Protein AF-X7E2M6-F1 (afdb_monomer_lite)

Organism: NCBI:txid1122207

Structure (mmCIF, N/CA/C/O backbone):
data_AF-X7E2M6-F1
#
_entry.id   AF-X7E2M6-F1
#
loop_
_atom_site.group_PDB
_atom_site.id
_atom_site.type_symbol
_atom_site.label_atom_id
_atom_site.label_alt_id
_atom_site.label_comp_id
_atom_site.label_asym_id
_atom_site.label_entity_id
_atom_site.label_seq_id
_atom_site.pdbx_PDB_ins_code
_atom_site.Cartn_x
_atom_site.Cartn_y
_atom_site.Cartn_z
_atom_site.occupancy
_atom_site.B_iso_or_equiv
_atom_site.auth_seq_id
_atom_site.auth_comp_id
_atom_site.auth_asym_id
_atom_site.auth_atom_id
_atom_site.pdbx_PDB_model_num
ATOM 1 N N . MET A 1 1 ? -10.647 2.532 -3.667 1.00 53.09 1 MET A N 1
ATOM 2 C CA . MET A 1 1 ? -9.518 1.701 -3.186 1.00 53.09 1 MET A CA 1
ATOM 3 C C . MET A 1 1 ? -9.558 1.687 -1.655 1.00 53.09 1 MET A C 1
ATOM 5 O O . MET A 1 1 ? -8.946 2.534 -1.022 1.00 53.09 1 MET A O 1
ATOM 9 N N . TYR A 1 2 ? -10.406 0.802 -1.114 1.00 55.16 2 TYR A N 1
ATOM 10 C CA . TYR A 1 2 ? -10.710 0.523 0.304 1.00 55.16 2 TYR A CA 1
ATOM 11 C C . TYR A 1 2 ? -10.952 1.721 1.241 1.00 55.16 2 TYR A C 1
ATOM 13 O O . TYR A 1 2 ? -10.035 2.428 1.658 1.00 55.16 2 TYR A O 1
ATOM 21 N N . ILE A 1 3 ? -12.221 1.907 1.612 1.00 63.03 3 ILE A N 1
ATOM 22 C CA . ILE A 1 3 ? -12.665 2.930 2.560 1.00 63.03 3 ILE A CA 1
ATOM 23 C C . ILE A 1 3 ? -12.475 2.371 3.978 1.00 63.03 3 ILE A C 1
ATOM 25 O O . ILE A 1 3 ? -13.370 1.720 4.509 1.00 63.03 3 ILE A O 1
ATOM 29 N N . PHE A 1 4 ? -11.307 2.596 4.588 1.00 72.94 4 PHE A N 1
ATOM 30 C CA . PHE A 1 4 ? -11.190 2.494 6.046 1.00 72.94 4 PHE A CA 1
ATOM 31 C C . PHE A 1 4 ? -12.069 3.585 6.659 1.00 72.94 4 PHE A C 1
ATOM 33 O O . PHE A 1 4 ? -11.899 4.768 6.353 1.00 72.94 4 PHE A O 1
ATOM 40 N N . GLN A 1 5 ? -13.028 3.202 7.499 1.00 73.88 5 GLN A N 1
ATOM 41 C CA . GLN A 1 5 ? -13.973 4.154 8.073 1.00 73.88 5 GLN A CA 1
ATOM 42 C C . GLN A 1 5 ? -13.632 4.441 9.534 1.00 73.88 5 GLN A C 1
ATOM 44 O O . GLN A 1 5 ? -14.193 3.852 10.455 1.00 73.88 5 GLN A O 1
ATOM 49 N N . ALA A 1 6 ? -12.773 5.437 9.761 1.00 74.44 6 ALA A N 1
ATOM 50 C CA . ALA A 1 6 ? -12.414 5.890 11.110 1.00 74.44 6 ALA A CA 1
ATOM 51 C C . ALA A 1 6 ? -13.637 6.306 11.957 1.00 74.44 6 ALA A C 1
ATOM 53 O O . ALA A 1 6 ? -13.660 6.138 13.177 1.00 74.44 6 ALA A O 1
ATOM 54 N N . LYS A 1 7 ? -14.686 6.845 11.316 1.00 82.81 7 LYS A N 1
ATOM 55 C CA . LYS A 1 7 ? -15.966 7.160 11.974 1.00 82.81 7 LYS A CA 1
ATOM 56 C C . LYS A 1 7 ? -16.703 5.889 12.423 1.00 82.81 7 LYS A C 1
ATOM 58 O O . LYS A 1 7 ? -17.208 5.851 13.538 1.00 82.81 7 LYS A O 1
ATOM 63 N N . LYS A 1 8 ? -16.686 4.832 11.606 1.00 83.62 8 LYS A N 1
ATOM 64 C CA . LYS A 1 8 ? -17.314 3.537 11.902 1.00 83.62 8 LYS A CA 1
ATOM 65 C C . LYS A 1 8 ? -16.642 2.836 13.084 1.00 83.62 8 LYS A C 1
ATOM 67 O O . LYS A 1 8 ? -17.335 2.401 13.994 1.00 83.62 8 LYS A O 1
ATOM 72 N N . VAL A 1 9 ? -15.307 2.813 13.137 1.00 85.50 9 VAL A N 1
ATOM 73 C CA . VAL A 1 9 ? -14.558 2.206 14.259 1.00 85.50 9 VAL A CA 1
ATOM 74 C C . VAL A 1 9 ? -14.908 2.864 15.599 1.00 85.50 9 VAL A C 1
ATOM 76 O O . VAL A 1 9 ? -15.082 2.168 16.597 1.00 85.50 9 VAL A O 1
ATOM 79 N N . ARG A 1 10 ? -15.075 4.195 15.628 1.00 85.94 10 ARG A N 1
ATOM 80 C CA . ARG A 1 10 ? -15.494 4.924 16.841 1.00 85.94 10 ARG A CA 1
ATOM 81 C C . ARG A 1 10 ? -16.882 4.514 17.335 1.00 85.94 10 ARG A C 1
ATOM 83 O O . ARG A 1 10 ? -17.088 4.430 18.539 1.00 85.94 10 ARG A O 1
ATOM 90 N N . LEU A 1 11 ? -17.815 4.236 16.425 1.00 87.75 11 LEU A N 1
ATOM 91 C CA . LEU A 1 11 ? -19.163 3.781 16.774 1.00 87.75 11 LEU A CA 1
ATOM 92 C C . LEU A 1 11 ? -19.158 2.335 17.284 1.00 87.75 11 LEU A C 1
ATOM 94 O O . LEU A 1 11 ? -19.793 2.037 18.291 1.00 87.75 11 LEU A O 1
ATOM 98 N N . LEU A 1 12 ? -18.385 1.457 16.640 1.00 85.06 12 LEU A N 1
ATOM 99 C CA . LEU A 1 12 ? -18.303 0.039 17.001 1.00 85.06 12 LEU A CA 1
ATOM 100 C C . LEU A 1 12 ? -17.686 -0.183 18.390 1.00 85.06 12 LEU A C 1
ATOM 102 O O . LEU A 1 12 ? -18.112 -1.087 19.110 1.00 85.06 12 LEU A O 1
ATOM 106 N N . LYS A 1 13 ? -16.754 0.686 18.807 1.00 85.19 13 LYS A N 1
ATOM 107 C CA . LYS A 1 13 ? -16.132 0.661 20.142 1.00 85.19 13 LYS A CA 1
ATOM 108 C C . LYS A 1 13 ? -17.096 0.951 21.304 1.00 85.19 13 LYS A C 1
ATOM 110 O O . LYS A 1 13 ? -16.730 0.667 22.438 1.00 85.19 13 LYS A O 1
ATOM 115 N N . LYS A 1 14 ? -18.312 1.462 21.057 1.00 87.75 14 LYS A N 1
ATOM 116 C CA . LYS A 1 14 ? -19.320 1.688 22.114 1.00 87.75 14 LYS A CA 1
ATOM 117 C C . LYS A 1 14 ? -19.820 0.383 22.748 1.00 87.75 14 LYS A C 1
ATOM 119 O O . LYS A 1 14 ? -20.080 0.347 23.943 1.00 87.75 14 LYS A O 1
ATOM 124 N N . HIS A 1 15 ? -19.899 -0.696 21.965 1.00 87.69 15 HIS A N 1
ATOM 125 C CA . HIS A 1 15 ? -20.302 -2.026 22.436 1.00 87.69 15 HIS A CA 1
ATOM 126 C C . HIS A 1 15 ? -19.299 -3.086 21.965 1.00 87.69 15 HIS A C 1
ATOM 128 O O . HIS A 1 15 ? -19.495 -3.767 20.959 1.00 87.69 15 HIS A O 1
ATOM 134 N N . LEU A 1 16 ? -18.204 -3.221 22.715 1.00 81.38 16 LEU A N 1
ATOM 135 C CA . LEU A 1 16 ? -17.046 -4.055 22.360 1.00 81.38 16 LEU A CA 1
ATOM 136 C C . LEU A 1 16 ? -17.370 -5.552 22.233 1.00 81.38 16 LEU A C 1
ATOM 138 O O . LEU A 1 16 ? -16.831 -6.219 21.354 1.00 81.38 16 LEU A O 1
ATOM 142 N N . ARG A 1 17 ? -18.254 -6.081 23.090 1.00 82.12 17 ARG A N 1
ATOM 143 C CA . ARG A 1 17 ? -18.566 -7.522 23.137 1.00 82.12 17 ARG A CA 1
ATOM 144 C C . ARG A 1 17 ? -19.335 -8.003 21.905 1.00 82.12 17 ARG A C 1
ATOM 146 O O . ARG A 1 17 ? -19.032 -9.067 21.384 1.00 82.12 17 ARG A O 1
ATOM 153 N N . ILE A 1 18 ? -20.275 -7.194 21.421 1.00 87.44 18 ILE A N 1
ATOM 154 C CA . ILE A 1 18 ? -21.119 -7.515 20.260 1.00 87.44 18 ILE A CA 1
ATOM 155 C C . ILE A 1 18 ? -20.342 -7.277 18.956 1.00 87.44 18 ILE A C 1
ATOM 157 O O . ILE A 1 18 ? -20.423 -8.060 18.017 1.00 87.44 18 ILE A O 1
ATOM 161 N N . ASN A 1 19 ? -19.520 -6.223 18.913 1.00 87.88 19 ASN A N 1
ATOM 162 C CA . ASN A 1 19 ? -18.880 -5.760 17.682 1.00 87.88 19 ASN A CA 1
ATOM 163 C C . ASN A 1 19 ? -17.458 -6.293 17.457 1.00 87.88 19 ASN A C 1
ATOM 165 O O . ASN A 1 19 ? -16.792 -5.831 16.526 1.00 87.88 19 ASN A O 1
ATOM 169 N N . LYS A 1 20 ? -16.976 -7.244 18.267 1.00 87.19 20 LYS A N 1
ATOM 170 C CA . LYS A 1 20 ? -15.576 -7.706 18.264 1.00 87.19 20 LYS A CA 1
ATOM 171 C C . LYS A 1 20 ? -15.049 -8.003 16.854 1.00 87.19 20 LYS A C 1
ATOM 173 O O . LYS A 1 20 ? -14.081 -7.388 16.423 1.00 87.19 20 LYS A O 1
ATOM 178 N N . GLN A 1 21 ? -15.744 -8.842 16.086 1.00 88.88 21 GLN A N 1
ATOM 179 C CA . GLN A 1 21 ? -15.314 -9.228 14.732 1.00 88.88 21 GLN A CA 1
ATOM 180 C C . GLN A 1 21 ? -15.238 -8.047 13.750 1.00 88.88 21 GLN A C 1
ATOM 182 O O . GLN A 1 21 ? -14.329 -7.965 12.920 1.00 88.88 21 GLN A O 1
ATOM 187 N N . SER A 1 22 ? -16.172 -7.101 13.853 1.00 86.69 22 SER A N 1
ATOM 188 C CA . SER A 1 22 ? -16.198 -5.923 12.982 1.00 86.69 22 SER A CA 1
ATOM 189 C C . SER A 1 22 ? -15.038 -4.962 13.268 1.00 86.69 22 SER A C 1
ATOM 191 O O . SER A 1 22 ? -14.484 -4.375 12.338 1.00 86.69 22 SER A O 1
ATOM 193 N N . ILE A 1 23 ? -14.635 -4.837 14.538 1.00 87.69 23 ILE A N 1
ATOM 194 C CA . ILE A 1 23 ? -13.501 -4.008 14.960 1.00 87.69 23 ILE A CA 1
ATOM 195 C C . ILE A 1 23 ? -12.193 -4.622 14.460 1.00 87.69 23 ILE A C 1
ATOM 197 O O . ILE A 1 23 ? -11.396 -3.907 13.854 1.00 87.69 23 ILE A O 1
ATOM 201 N N . GLU A 1 24 ? -12.009 -5.933 14.643 1.00 89.38 24 GLU A N 1
ATOM 202 C CA . GLU A 1 24 ? -10.831 -6.664 14.154 1.00 89.38 24 GLU A CA 1
ATOM 203 C C . GLU A 1 24 ? -10.668 -6.519 12.637 1.00 89.38 24 GLU A C 1
ATOM 205 O O . GLU A 1 24 ? -9.596 -6.185 12.136 1.00 89.38 24 GLU A O 1
ATOM 210 N N . THR A 1 25 ? -11.765 -6.667 11.891 1.00 90.06 25 THR A N 1
ATOM 211 C CA . THR A 1 25 ? -11.761 -6.532 10.429 1.00 90.06 25 THR A CA 1
ATOM 212 C C . THR A 1 25 ? -11.307 -5.140 9.976 1.00 90.06 25 THR A C 1
ATOM 214 O O . THR A 1 25 ? -10.511 -5.010 9.045 1.00 90.06 25 THR A O 1
ATOM 217 N N . GLU A 1 26 ? -11.796 -4.075 10.618 1.00 88.94 26 GLU A N 1
ATOM 218 C CA . GLU A 1 26 ? -11.366 -2.708 10.299 1.00 88.94 26 GLU A CA 1
ATOM 219 C C . GLU A 1 26 ? -9.908 -2.452 10.707 1.00 88.94 26 GLU A C 1
ATOM 221 O O . GLU A 1 26 ? -9.188 -1.752 9.990 1.00 88.94 26 GLU A O 1
ATOM 226 N N . TYR A 1 27 ? -9.447 -3.060 11.801 1.00 88.44 27 TYR A N 1
ATOM 227 C CA . TYR A 1 27 ? -8.048 -3.001 12.223 1.00 88.44 27 TYR A CA 1
ATOM 228 C C . TYR A 1 27 ? -7.111 -3.675 11.218 1.00 88.44 27 TYR A C 1
ATOM 230 O O . TYR A 1 27 ? -6.094 -3.091 10.839 1.00 88.44 27 TYR A O 1
ATOM 238 N N . ILE A 1 28 ? -7.470 -4.863 10.727 1.00 90.44 28 ILE A N 1
ATOM 239 C CA . ILE A 1 28 ? -6.700 -5.588 9.707 1.00 90.44 28 ILE A CA 1
ATOM 240 C C . ILE A 1 28 ? -6.598 -4.749 8.429 1.00 90.44 28 ILE A C 1
ATOM 242 O O . ILE A 1 28 ? -5.499 -4.550 7.905 1.00 90.44 28 ILE A O 1
ATOM 246 N N . LYS A 1 29 ? -7.714 -4.169 7.965 1.00 89.50 29 LYS A N 1
ATOM 247 C CA . LYS A 1 29 ? -7.712 -3.256 6.809 1.00 89.50 29 LYS A CA 1
ATOM 248 C C . LYS A 1 29 ? -6.774 -2.065 7.023 1.00 89.50 29 LYS A C 1
ATOM 250 O O . LYS A 1 29 ? -6.018 -1.719 6.115 1.00 89.50 29 LYS A O 1
ATOM 255 N N . ALA A 1 30 ? -6.810 -1.441 8.201 1.00 87.88 30 ALA A N 1
ATOM 256 C CA . ALA A 1 30 ? -5.955 -0.301 8.531 1.00 87.88 30 ALA A CA 1
ATOM 257 C C . ALA A 1 30 ? -4.465 -0.679 8.581 1.00 87.88 30 ALA A C 1
ATOM 259 O O . ALA A 1 30 ? -3.633 0.043 8.034 1.00 87.88 30 ALA A O 1
ATOM 260 N N . SER A 1 31 ? -4.134 -1.827 9.175 1.00 89.31 31 SER A N 1
ATOM 261 C CA . SER A 1 31 ? -2.763 -2.349 9.257 1.00 89.31 31 SER A CA 1
ATOM 262 C C . SER A 1 31 ? -2.177 -2.627 7.871 1.00 89.31 31 SER A C 1
ATOM 264 O O . SER A 1 31 ? -1.067 -2.190 7.560 1.00 89.31 31 SER A O 1
ATOM 266 N N . ILE A 1 32 ? -2.949 -3.272 6.989 1.00 90.31 32 ILE A N 1
ATOM 267 C CA . ILE A 1 32 ? -2.546 -3.491 5.594 1.00 90.31 32 ILE A CA 1
ATOM 268 C C . ILE A 1 32 ? -2.334 -2.144 4.896 1.00 90.31 32 ILE A C 1
ATOM 270 O O . ILE A 1 32 ? -1.300 -1.939 4.262 1.00 90.31 32 ILE A O 1
ATOM 274 N N . ARG A 1 33 ? -3.266 -1.195 5.059 1.00 87.06 33 ARG A N 1
ATOM 275 C CA . ARG A 1 33 ? -3.189 0.145 4.460 1.00 87.06 33 ARG A CA 1
ATOM 276 C C . ARG A 1 33 ? -1.912 0.884 4.861 1.00 87.06 33 ARG A C 1
ATOM 278 O O . ARG A 1 33 ? -1.203 1.363 3.983 1.00 87.06 33 ARG A O 1
ATOM 285 N N . ALA A 1 34 ? -1.580 0.902 6.149 1.00 89.50 34 ALA A N 1
ATOM 286 C CA . ALA A 1 34 ? -0.369 1.546 6.653 1.00 89.50 34 ALA A CA 1
ATOM 287 C C . ALA A 1 34 ? 0.913 0.974 6.019 1.00 89.50 34 ALA A C 1
ATOM 289 O O . ALA A 1 34 ? 1.856 1.719 5.756 1.00 89.50 34 ALA A O 1
ATOM 290 N N . LYS A 1 35 ? 0.937 -0.333 5.719 1.00 88.25 35 LYS A N 1
ATOM 291 C CA . LYS A 1 35 ? 2.075 -0.994 5.063 1.00 88.25 35 LYS A CA 1
ATOM 292 C C . LYS A 1 35 ? 2.145 -0.711 3.558 1.00 88.25 35 LYS A C 1
ATOM 294 O O . LYS A 1 35 ? 3.238 -0.508 3.035 1.00 88.25 35 LYS A O 1
ATOM 299 N N . VAL A 1 36 ? 1.008 -0.693 2.857 1.00 89.31 36 VAL A N 1
ATOM 300 C CA . VAL A 1 36 ? 0.979 -0.578 1.384 1.00 89.31 36 VAL A CA 1
ATOM 301 C C . VAL A 1 36 ? 0.935 0.864 0.878 1.00 89.31 36 VAL A C 1
ATOM 303 O O . VAL A 1 36 ? 1.408 1.142 -0.220 1.00 89.31 36 VAL A O 1
ATOM 306 N N . GLU A 1 37 ? 0.398 1.817 1.640 1.00 89.62 37 GLU A N 1
ATOM 307 C CA . GLU A 1 37 ? 0.303 3.209 1.182 1.00 89.62 37 GLU A CA 1
ATOM 308 C C . GLU A 1 37 ? 1.652 3.861 0.843 1.00 89.62 37 GLU A C 1
ATOM 310 O O . GLU A 1 37 ? 1.720 4.514 -0.205 1.00 89.62 37 GLU A O 1
ATOM 315 N N . PRO A 1 38 ? 2.727 3.694 1.641 1.00 88.31 38 PRO A N 1
ATOM 316 C CA . PRO A 1 38 ? 4.023 4.290 1.327 1.00 88.31 38 PRO A CA 1
ATOM 317 C C . PRO A 1 38 ? 4.593 3.895 -0.052 1.00 88.31 38 PRO A C 1
ATOM 319 O O . PRO A 1 38 ? 4.891 4.806 -0.831 1.00 88.31 38 PRO A O 1
ATOM 322 N N . PRO A 1 39 ? 4.697 2.603 -0.435 1.00 89.44 39 PRO A N 1
ATOM 323 C CA . PRO A 1 39 ? 5.189 2.237 -1.765 1.00 89.44 39 PRO A CA 1
ATOM 324 C C . PRO A 1 39 ? 4.246 2.697 -2.886 1.00 89.44 39 PRO A C 1
ATOM 326 O O . PRO A 1 39 ? 4.709 3.248 -3.884 1.00 89.44 39 PRO A O 1
ATOM 329 N N . PHE A 1 40 ? 2.921 2.590 -2.710 1.00 88.12 40 PHE A N 1
ATOM 330 C CA . PHE A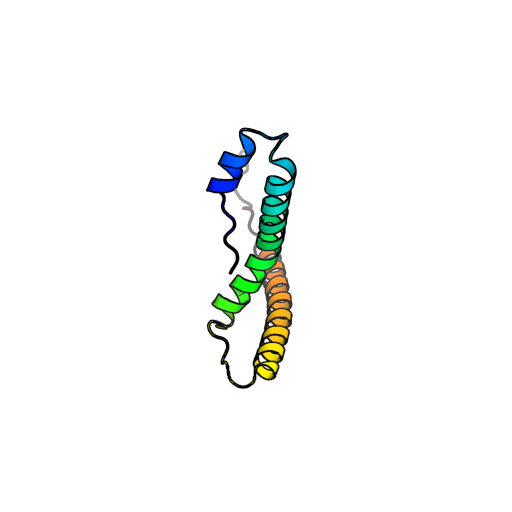 1 40 ? 1.971 3.103 -3.706 1.00 88.12 40 PHE A CA 1
ATOM 331 C C . PHE A 1 40 ? 2.078 4.622 -3.897 1.00 88.12 40 PHE A C 1
ATOM 333 O O . PHE A 1 40 ? 1.889 5.114 -5.010 1.00 88.12 40 PHE A O 1
ATOM 340 N N . ARG A 1 41 ? 2.390 5.384 -2.841 1.00 89.06 41 ARG A N 1
ATOM 341 C CA . ARG A 1 41 ? 2.622 6.831 -2.933 1.00 89.06 41 ARG A CA 1
ATOM 342 C C . ARG A 1 41 ? 3.857 7.142 -3.774 1.00 89.06 41 ARG A C 1
ATOM 344 O O . ARG A 1 41 ? 3.777 8.037 -4.612 1.00 89.06 41 ARG A O 1
ATOM 351 N N . ILE A 1 42 ? 4.955 6.412 -3.581 1.00 89.88 42 ILE A N 1
ATOM 352 C CA . ILE A 1 42 ? 6.187 6.569 -4.371 1.00 89.88 42 ILE A CA 1
ATOM 353 C C . ILE A 1 42 ? 5.900 6.264 -5.846 1.00 89.88 42 ILE A C 1
ATOM 355 O O . ILE A 1 42 ? 6.164 7.097 -6.709 1.00 89.88 42 ILE A O 1
ATOM 359 N N . ILE A 1 43 ? 5.254 5.133 -6.130 1.00 90.81 43 ILE A N 1
ATOM 360 C CA . ILE A 1 43 ? 4.905 4.700 -7.493 1.00 90.81 43 ILE A CA 1
ATOM 361 C C . ILE A 1 43 ? 4.002 5.716 -8.208 1.00 90.81 43 ILE A C 1
ATOM 363 O O . ILE A 1 43 ? 4.232 6.072 -9.364 1.00 90.81 43 ILE A O 1
ATOM 367 N N . LYS A 1 44 ? 2.979 6.234 -7.521 1.00 89.31 44 LYS A N 1
ATOM 368 C CA . LYS A 1 44 ? 2.018 7.167 -8.127 1.00 89.31 44 LYS A CA 1
ATOM 369 C C . LYS A 1 44 ? 2.556 8.589 -8.274 1.00 89.31 44 LYS A C 1
ATOM 371 O O . LYS A 1 44 ? 2.174 9.267 -9.226 1.00 89.31 44 LYS A O 1
ATOM 376 N N . ARG A 1 45 ? 3.376 9.065 -7.326 1.00 88.00 45 ARG A N 1
ATOM 377 C CA . ARG A 1 45 ? 3.886 10.448 -7.317 1.00 88.00 45 ARG A CA 1
ATOM 378 C C . ARG A 1 45 ? 5.231 10.588 -8.024 1.00 88.00 45 ARG A C 1
ATOM 380 O O . ARG A 1 45 ? 5.327 11.426 -8.907 1.00 88.00 45 ARG A O 1
ATOM 387 N N . GLN A 1 46 ? 6.221 9.766 -7.677 1.00 86.69 46 GLN A N 1
ATOM 388 C CA . GLN A 1 46 ? 7.579 9.878 -8.225 1.00 86.69 46 GLN A CA 1
ATOM 389 C C . GLN A 1 46 ? 7.677 9.258 -9.620 1.00 86.69 46 GLN A C 1
ATOM 391 O O . GLN A 1 46 ? 8.248 9.859 -10.519 1.00 86.69 46 GLN A O 1
ATOM 396 N N . PHE A 1 47 ? 7.076 8.081 -9.817 1.00 84.75 47 PHE A N 1
ATOM 397 C CA . PHE A 1 47 ? 7.146 7.354 -11.092 1.00 84.75 47 PHE A CA 1
ATOM 398 C C . PHE A 1 47 ? 5.956 7.617 -12.033 1.00 84.75 47 PHE A C 1
ATOM 400 O O . PHE A 1 47 ? 5.886 7.058 -13.125 1.00 84.75 47 PHE A O 1
ATOM 407 N N . GLY A 1 48 ? 4.996 8.456 -11.625 1.00 86.62 48 GLY A N 1
ATOM 408 C CA . GLY A 1 48 ? 3.911 8.923 -12.495 1.00 86.62 48 GLY A CA 1
ATOM 409 C C . GLY A 1 48 ? 2.869 7.869 -12.901 1.00 86.62 48 GLY A C 1
ATOM 410 O O . GLY A 1 48 ? 2.073 8.121 -13.808 1.00 86.62 48 GLY A O 1
ATOM 411 N N . PHE A 1 49 ? 2.809 6.705 -12.242 1.00 86.38 49 PHE A N 1
ATOM 412 C CA . PHE A 1 49 ? 1.842 5.645 -12.563 1.00 86.38 49 PHE A CA 1
ATOM 413 C C . PHE A 1 49 ? 0.428 5.986 -12.049 1.00 86.38 49 PHE A C 1
ATOM 415 O O . PHE A 1 49 ? -0.025 5.493 -11.015 1.00 86.38 49 PHE A O 1
ATOM 422 N N . ARG A 1 50 ? -0.267 6.898 -12.742 1.00 83.19 50 ARG A N 1
ATOM 423 C CA . ARG A 1 50 ? -1.579 7.441 -12.324 1.00 83.19 50 ARG A CA 1
ATOM 424 C C . ARG A 1 50 ? -2.778 6.713 -12.933 1.00 83.19 50 ARG A C 1
ATOM 426 O O . ARG A 1 50 ? -3.829 6.682 -12.298 1.00 83.19 50 ARG A O 1
ATOM 433 N N . LYS A 1 51 ? -2.639 6.143 -14.134 1.00 85.00 51 LYS A N 1
ATOM 434 C CA . LYS A 1 51 ? -3.701 5.407 -14.839 1.00 85.00 51 LYS A CA 1
ATOM 435 C C . LYS A 1 51 ? -3.132 4.120 -15.435 1.00 85.00 51 LYS A C 1
ATOM 437 O O . LYS A 1 51 ? -2.091 4.163 -16.084 1.00 85.00 51 LYS A O 1
ATOM 442 N N . ALA A 1 52 ? -3.825 3.006 -15.214 1.00 84.19 52 ALA A N 1
ATOM 443 C CA . ALA A 1 52 ? -3.590 1.774 -15.955 1.00 84.19 52 ALA A CA 1
ATOM 444 C C . ALA A 1 52 ? -4.345 1.854 -17.289 1.00 84.19 52 ALA A C 1
ATOM 446 O O . ALA A 1 52 ? -5.471 2.354 -17.335 1.00 84.19 52 ALA A O 1
ATOM 447 N N . ILE A 1 53 ? -3.719 1.405 -18.373 1.00 86.69 53 ILE A N 1
ATOM 448 C CA . ILE A 1 53 ? -4.347 1.381 -19.698 1.00 86.69 53 ILE A CA 1
ATOM 449 C C . ILE A 1 53 ? -5.106 0.058 -19.819 1.00 86.69 53 ILE A C 1
ATOM 451 O O . ILE A 1 53 ? -4.496 -0.993 -19.712 1.00 86.69 53 ILE A O 1
ATOM 455 N N . TYR A 1 54 ? -6.419 0.073 -20.056 1.00 84.94 54 TYR A N 1
ATOM 456 C CA . TYR A 1 54 ? -7.217 -1.168 -20.124 1.00 84.94 54 TYR A CA 1
ATOM 457 C C . TYR A 1 54 ? -6.715 -2.179 -21.170 1.00 84.94 54 TYR A C 1
ATOM 459 O O . TYR A 1 54 ? -6.908 -3.381 -21.021 1.00 84.94 54 TYR A O 1
ATOM 467 N N . ARG A 1 55 ? -6.051 -1.697 -22.225 1.00 87.81 55 ARG A N 1
ATOM 468 C CA . ARG A 1 55 ? -5.412 -2.535 -23.243 1.00 87.81 55 ARG A CA 1
ATOM 469 C C . ARG A 1 55 ? -4.069 -3.062 -22.740 1.00 87.81 55 ARG A C 1
ATOM 471 O O . ARG A 1 55 ? -3.215 -2.276 -22.343 1.00 87.81 55 ARG A O 1
ATOM 478 N N . GLY A 1 56 ? -3.867 -4.375 -22.853 1.00 87.88 56 GLY A N 1
ATOM 479 C CA . GLY A 1 56 ? -2.611 -5.029 -22.484 1.00 87.88 56 GLY A CA 1
ATOM 480 C C . GLY A 1 56 ? -2.396 -5.072 -20.973 1.00 87.88 56 GLY A C 1
ATOM 481 O O . GLY A 1 56 ? -1.405 -4.534 -20.483 1.00 87.88 56 GLY A O 1
ATOM 482 N N . LEU A 1 57 ? -3.330 -5.699 -20.252 1.00 89.81 57 LEU A N 1
ATOM 483 C CA . LEU A 1 57 ? -3.296 -5.819 -18.793 1.00 89.81 57 LEU A CA 1
ATOM 484 C C . LEU A 1 57 ? -1.971 -6.425 -18.303 1.00 89.81 57 LEU A C 1
ATOM 486 O O . LEU A 1 57 ? -1.308 -5.819 -17.468 1.00 89.81 57 LEU A O 1
ATOM 490 N N . ASP A 1 58 ? -1.507 -7.494 -18.949 1.00 90.31 58 ASP A N 1
ATOM 491 C CA . ASP A 1 58 ? -0.236 -8.160 -18.632 1.00 90.31 58 ASP A CA 1
ATOM 492 C C . ASP A 1 58 ? 0.967 -7.206 -18.715 1.00 90.31 58 ASP A C 1
ATOM 494 O O . ASP A 1 58 ? 1.892 -7.251 -17.904 1.00 90.31 58 ASP A O 1
ATOM 498 N N . LYS A 1 59 ? 0.953 -6.272 -19.677 1.00 89.94 59 LYS A N 1
ATOM 499 C CA . LYS A 1 59 ? 2.018 -5.267 -19.826 1.00 89.94 59 LYS A CA 1
ATOM 500 C C . LYS A 1 59 ? 1.975 -4.235 -18.700 1.00 89.94 59 LYS A C 1
ATOM 502 O O . LYS A 1 59 ? 3.028 -3.756 -18.277 1.00 89.94 59 LYS A O 1
ATOM 507 N N . ASN A 1 60 ? 0.787 -3.895 -18.201 1.00 88.94 60 ASN A N 1
ATOM 508 C CA . ASN A 1 60 ? 0.661 -3.037 -17.026 1.00 88.94 60 ASN A CA 1
ATOM 509 C C . ASN A 1 60 ? 1.126 -3.745 -15.760 1.00 88.94 60 ASN A C 1
ATOM 511 O O . ASN A 1 60 ? 1.768 -3.097 -14.937 1.00 88.94 60 ASN A O 1
ATOM 515 N N . ASP A 1 61 ? 0.832 -5.034 -15.616 1.00 89.75 61 ASP A N 1
ATOM 516 C CA . ASP A 1 61 ? 1.239 -5.820 -14.453 1.00 89.75 61 ASP A CA 1
ATOM 517 C C . ASP A 1 61 ? 2.762 -5.962 -14.409 1.00 89.75 61 ASP A C 1
ATOM 519 O O . ASP A 1 61 ? 3.380 -5.658 -13.387 1.00 89.75 61 ASP A O 1
ATOM 523 N N . ASN A 1 62 ? 3.390 -6.256 -15.550 1.00 91.19 62 ASN A N 1
ATOM 524 C CA . ASN A 1 62 ? 4.849 -6.263 -15.679 1.00 91.19 62 ASN A CA 1
ATOM 525 C C . ASN A 1 62 ? 5.464 -4.887 -15.367 1.00 91.19 62 ASN A C 1
ATOM 527 O O . ASN A 1 62 ? 6.448 -4.785 -14.628 1.00 91.19 62 ASN A O 1
ATOM 531 N N . LYS A 1 63 ? 4.862 -3.801 -15.871 1.00 90.00 63 LYS A N 1
ATOM 532 C CA . LYS A 1 63 ? 5.294 -2.430 -15.557 1.00 90.00 63 LYS A CA 1
ATOM 53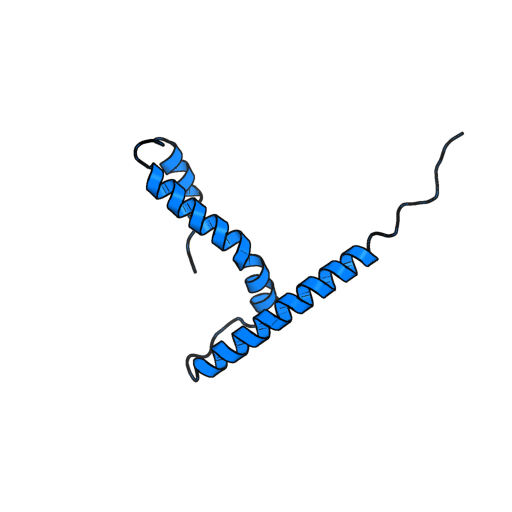3 C C . LYS A 1 63 ? 5.158 -2.126 -14.067 1.00 90.00 63 LYS A C 1
ATOM 535 O O . LYS A 1 63 ? 6.046 -1.512 -13.479 1.00 90.00 63 LYS A O 1
ATOM 540 N N . LEU A 1 64 ? 4.059 -2.540 -13.448 1.00 90.44 64 LEU A N 1
ATOM 541 C CA . LEU A 1 64 ? 3.814 -2.335 -12.029 1.00 90.44 64 LEU A CA 1
ATOM 542 C C . LEU A 1 64 ? 4.828 -3.113 -11.181 1.00 90.44 64 LEU A C 1
ATOM 544 O O . LEU A 1 64 ? 5.380 -2.541 -10.243 1.00 90.44 64 LEU A O 1
ATOM 548 N N . ALA A 1 65 ? 5.136 -4.362 -11.543 1.00 91.19 65 ALA A N 1
ATOM 549 C CA . ALA A 1 65 ? 6.156 -5.176 -10.885 1.00 91.19 65 ALA A CA 1
ATOM 550 C C . ALA A 1 65 ? 7.541 -4.508 -10.934 1.00 91.19 65 ALA A C 1
ATOM 552 O O . ALA A 1 65 ? 8.205 -4.372 -9.904 1.00 91.19 65 ALA A O 1
ATOM 553 N N . MET A 1 66 ? 7.937 -3.991 -12.102 1.00 93.94 66 MET A N 1
ATOM 554 C CA . MET A 1 66 ? 9.179 -3.227 -12.254 1.00 93.94 66 MET A CA 1
ATOM 555 C C . MET A 1 66 ? 9.193 -1.972 -11.364 1.00 93.94 66 MET A C 1
ATOM 557 O O . MET A 1 66 ? 10.182 -1.694 -10.687 1.00 93.94 66 MET A O 1
ATOM 561 N N . LEU A 1 67 ? 8.087 -1.223 -11.312 1.00 92.88 67 LEU A N 1
ATOM 562 C CA . LEU A 1 67 ? 7.973 -0.028 -10.471 1.00 92.88 67 LEU A CA 1
ATOM 563 C C . LEU A 1 67 ? 8.033 -0.347 -8.973 1.00 92.88 67 LEU A C 1
ATOM 565 O O . LEU A 1 67 ? 8.573 0.451 -8.207 1.00 92.88 67 LEU A O 1
ATOM 569 N N . PHE A 1 68 ? 7.529 -1.504 -8.543 1.00 90.56 68 PHE A N 1
ATOM 570 C CA . PHE A 1 68 ? 7.688 -1.968 -7.164 1.00 90.56 68 PHE A CA 1
ATOM 571 C C . PHE A 1 68 ? 9.145 -2.286 -6.825 1.00 90.56 68 PHE A C 1
ATOM 573 O O . PHE A 1 68 ? 9.618 -1.880 -5.762 1.00 90.56 68 PHE A O 1
ATOM 580 N N . ALA A 1 69 ? 9.879 -2.938 -7.731 1.00 92.50 69 ALA A N 1
ATOM 581 C CA . ALA A 1 69 ? 11.309 -3.173 -7.548 1.00 92.50 69 ALA A CA 1
ATOM 582 C C . ALA A 1 69 ? 12.083 -1.846 -7.433 1.00 92.50 69 ALA A C 1
ATOM 584 O O . ALA A 1 69 ? 12.857 -1.653 -6.494 1.00 92.50 69 ALA A O 1
ATOM 585 N N . LEU A 1 70 ? 11.798 -0.883 -8.316 1.00 91.62 70 LEU A N 1
ATOM 586 C CA . LEU A 1 70 ? 12.406 0.451 -8.268 1.00 91.62 70 LEU A CA 1
ATOM 587 C C . LEU A 1 70 ? 12.029 1.235 -7.006 1.00 91.62 70 LEU A C 1
ATOM 589 O O . LEU A 1 70 ? 12.870 1.935 -6.447 1.00 91.62 70 LEU A O 1
ATOM 593 N N . ALA A 1 71 ? 10.794 1.111 -6.515 1.00 89.88 71 ALA A N 1
ATOM 594 C CA . ALA A 1 71 ? 10.376 1.750 -5.270 1.00 89.88 71 ALA A CA 1
ATOM 595 C C . ALA A 1 71 ? 11.174 1.235 -4.059 1.00 89.88 71 ALA A C 1
ATOM 597 O O . ALA A 1 71 ? 11.486 2.018 -3.159 1.00 89.88 71 ALA A O 1
ATOM 598 N N . ASN A 1 72 ? 11.548 -0.048 -4.051 1.00 88.81 72 ASN A N 1
ATOM 599 C CA . ASN A 1 72 ? 12.401 -0.619 -3.008 1.00 88.81 72 ASN A CA 1
ATOM 600 C C . ASN A 1 72 ? 13.824 -0.048 -3.067 1.00 88.81 72 ASN A C 1
ATOM 602 O O . ASN A 1 72 ? 14.354 0.363 -2.035 1.00 88.81 72 ASN A O 1
ATOM 606 N N . VAL A 1 73 ? 14.411 0.060 -4.263 1.00 90.81 73 VAL A N 1
ATOM 607 C CA . VAL A 1 73 ? 15.736 0.681 -4.456 1.00 90.81 73 VAL A CA 1
ATOM 608 C C . VAL A 1 73 ? 15.714 2.157 -4.055 1.00 90.81 73 VAL A C 1
ATOM 610 O O . VAL A 1 73 ? 16.578 2.613 -3.309 1.00 90.81 73 VAL A O 1
ATOM 613 N N . PHE A 1 74 ? 14.685 2.897 -4.471 1.00 89.62 74 PHE A N 1
ATOM 614 C CA . PHE A 1 74 ? 14.502 4.297 -4.091 1.00 89.62 74 PHE A CA 1
ATOM 615 C C . PHE A 1 74 ? 14.413 4.464 -2.570 1.00 89.62 74 PHE A C 1
ATOM 617 O O . PHE A 1 74 ? 15.027 5.367 -2.010 1.00 89.62 74 PHE A O 1
ATOM 624 N N . LYS A 1 75 ? 13.697 3.575 -1.873 1.00 87.25 75 LYS A N 1
ATOM 625 C CA . LYS A 1 75 ? 13.617 3.598 -0.407 1.00 87.25 75 LYS A CA 1
ATOM 626 C C . LYS A 1 75 ? 14.996 3.437 0.245 1.00 87.25 75 LYS A C 1
ATOM 628 O O . LYS A 1 75 ? 15.284 4.152 1.201 1.00 87.25 75 LYS A O 1
ATOM 633 N N . ILE A 1 76 ? 15.840 2.546 -0.274 1.00 90.06 76 ILE A N 1
ATOM 634 C CA . ILE A 1 76 ? 17.214 2.355 0.216 1.00 90.06 76 ILE A CA 1
ATOM 635 C C . ILE A 1 76 ? 18.050 3.620 -0.022 1.00 90.06 76 ILE A C 1
ATOM 637 O O . ILE A 1 76 ? 18.701 4.095 0.904 1.00 90.06 76 ILE A O 1
ATOM 641 N N . ASP A 1 77 ? 17.979 4.223 -1.212 1.00 88.56 77 ASP A N 1
ATOM 642 C CA . ASP A 1 77 ? 18.660 5.494 -1.501 1.00 88.56 77 ASP A CA 1
ATOM 643 C C . ASP A 1 77 ? 18.238 6.609 -0.525 1.00 88.56 77 ASP A C 1
ATOM 645 O O . ASP A 1 77 ? 19.092 7.313 0.015 1.00 88.56 77 ASP A O 1
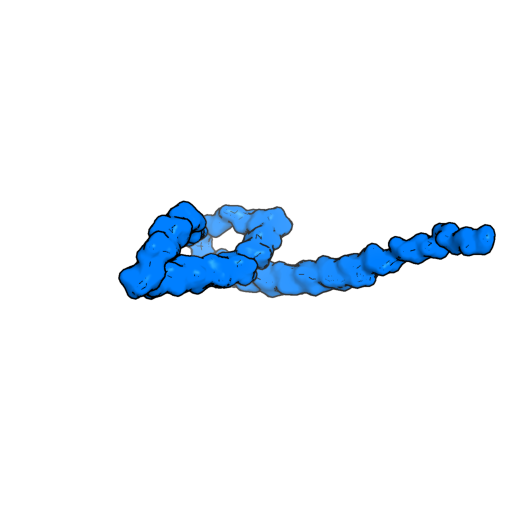ATOM 649 N N . GLN A 1 78 ? 16.943 6.720 -0.207 1.00 87.19 78 GLN A N 1
ATOM 650 C CA . GLN A 1 78 ? 16.459 7.668 0.803 1.00 87.19 78 GLN A CA 1
ATOM 651 C C . GLN A 1 78 ? 17.046 7.390 2.195 1.00 87.19 78 GLN A C 1
ATOM 653 O O . GLN A 1 78 ? 17.425 8.332 2.887 1.00 87.19 78 GLN A O 1
ATOM 658 N N . MET A 1 79 ? 17.171 6.122 2.598 1.00 89.44 79 MET A N 1
ATOM 659 C CA . MET A 1 79 ? 17.791 5.748 3.877 1.00 89.44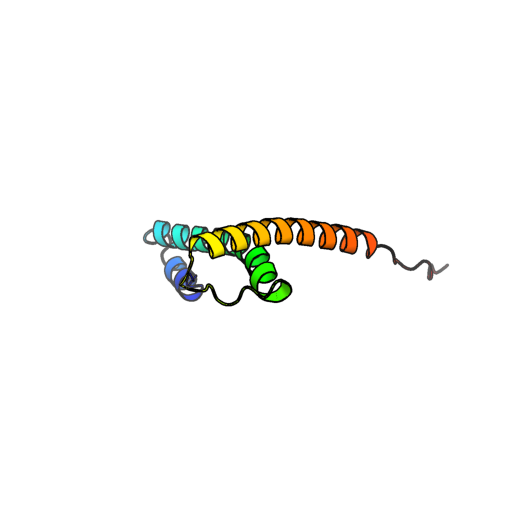 79 MET A CA 1
ATOM 660 C C . MET A 1 79 ? 19.277 6.121 3.918 1.00 89.44 79 MET A C 1
ATOM 662 O O . MET A 1 79 ? 19.739 6.695 4.901 1.00 89.44 79 MET A O 1
ATOM 666 N N . ILE A 1 80 ? 20.015 5.867 2.835 1.00 91.56 80 ILE A N 1
ATOM 667 C CA . ILE A 1 80 ? 21.436 6.224 2.717 1.00 91.56 80 ILE A CA 1
ATOM 668 C C . ILE A 1 80 ? 21.615 7.750 2.723 1.00 91.56 80 ILE A C 1
ATOM 670 O O . ILE A 1 80 ? 22.549 8.269 3.332 1.00 91.56 80 ILE A O 1
ATOM 674 N N . ARG A 1 81 ? 20.738 8.506 2.052 1.00 88.06 81 ARG A N 1
ATOM 675 C CA . ARG A 1 81 ? 20.751 9.981 2.088 1.00 88.06 81 ARG A CA 1
ATOM 676 C C . ARG A 1 81 ? 20.432 10.523 3.476 1.00 88.06 81 ARG A C 1
ATOM 678 O O . ARG A 1 81 ? 21.115 11.437 3.921 1.00 88.06 81 ARG A O 1
ATOM 685 N N . ALA A 1 82 ? 19.451 9.945 4.167 1.00 86.62 82 ALA A N 1
ATOM 686 C CA . ALA A 1 82 ? 19.122 10.316 5.540 1.00 86.62 82 ALA A CA 1
ATOM 687 C C . ALA A 1 82 ? 20.295 10.042 6.496 1.00 86.62 82 ALA A C 1
ATOM 689 O O . ALA A 1 82 ? 20.629 10.898 7.308 1.00 86.62 82 ALA A O 1
ATOM 690 N N . ALA A 1 83 ? 20.974 8.900 6.344 1.00 83.19 83 ALA A N 1
ATOM 691 C CA . ALA A 1 83 ? 22.166 8.565 7.122 1.00 83.19 83 ALA A CA 1
ATOM 692 C C . ALA A 1 83 ? 23.339 9.526 6.852 1.00 83.19 83 ALA A C 1
ATOM 694 O O . ALA A 1 83 ? 24.062 9.888 7.774 1.00 83.19 83 ALA A O 1
ATOM 695 N N . ARG A 1 84 ? 23.501 9.992 5.606 1.00 73.94 84 ARG A N 1
ATOM 696 C CA . ARG A 1 84 ? 24.516 10.998 5.238 1.00 73.94 84 ARG A CA 1
ATOM 697 C C . ARG A 1 84 ? 24.163 12.422 5.686 1.00 73.94 84 ARG A C 1
ATOM 699 O O . ARG A 1 84 ? 25.064 13.220 5.901 1.00 73.94 84 ARG A O 1
ATOM 706 N N . GLY A 1 85 ? 22.877 12.742 5.832 1.00 60.19 85 GLY A N 1
ATOM 707 C CA . GLY A 1 85 ? 22.390 14.055 6.275 1.00 60.19 85 GLY A CA 1
ATOM 708 C C . GLY A 1 85 ? 22.357 14.258 7.796 1.00 60.19 85 GLY A C 1
ATOM 709 O O . GLY A 1 85 ? 22.019 15.348 8.243 1.00 60.19 85 GLY A O 1
ATOM 710 N N . GLY A 1 86 ? 22.701 13.238 8.593 1.00 50.84 86 GLY A N 1
ATOM 711 C CA . GLY A 1 86 ? 22.713 13.280 10.064 1.00 50.84 86 GLY A CA 1
ATOM 712 C C . GLY A 1 86 ? 24.009 13.800 10.700 1.00 50.84 86 GLY A C 1
ATOM 713 O O . GLY A 1 86 ? 24.229 13.570 11.884 1.00 50.84 86 GLY A O 1
ATOM 714 N N . GLY A 1 87 ? 24.879 14.463 9.935 1.00 46.66 87 GLY A N 1
ATOM 715 C CA . GLY A 1 87 ? 26.181 14.949 10.393 1.00 46.66 87 GLY A CA 1
ATOM 716 C C . GLY A 1 87 ? 26.304 16.470 10.404 1.00 46.66 87 GLY A C 1
ATOM 717 O O . GLY A 1 87 ? 27.145 16.984 9.684 1.00 46.66 87 GLY A O 1
ATOM 718 N N . VAL A 1 88 ? 25.500 17.182 11.203 1.00 52.62 88 VAL A N 1
ATOM 719 C CA . VAL A 1 88 ? 25.848 18.519 11.734 1.00 52.62 88 VAL A CA 1
ATOM 720 C C . VAL A 1 88 ? 25.191 18.685 13.111 1.00 52.62 88 VAL A C 1
ATOM 722 O O . VAL A 1 88 ? 24.062 19.153 13.229 1.00 52.62 88 VAL A O 1
ATOM 725 N N . GLN A 1 89 ? 25.909 18.303 14.168 1.00 46.12 89 GLN A N 1
ATOM 726 C CA . GLN A 1 89 ? 25.749 18.894 15.497 1.00 46.12 89 GLN A CA 1
ATOM 727 C C . GLN A 1 89 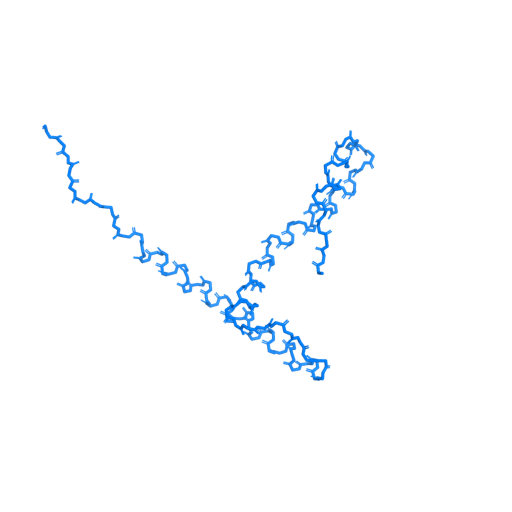? 27.006 19.718 15.777 1.00 46.12 89 GLN A C 1
ATOM 729 O O . GLN A 1 89 ? 28.086 19.197 16.030 1.00 46.12 89 GLN A O 1
ATOM 734 N N . THR A 1 90 ? 26.826 21.022 15.585 1.00 48.97 90 THR A N 1
ATOM 735 C CA . THR A 1 90 ? 27.482 22.161 16.235 1.00 48.97 90 THR A CA 1
ATOM 736 C C . THR A 1 90 ? 28.551 21.819 17.282 1.00 48.97 90 THR A C 1
ATOM 738 O O . THR A 1 90 ? 28.259 21.639 18.462 1.00 48.97 90 THR A O 1
ATOM 741 N N . SER A 1 91 ? 29.813 21.840 16.859 1.00 47.34 91 SER A N 1
ATOM 742 C CA . SER A 1 91 ? 30.905 22.303 17.714 1.00 47.34 91 SER A CA 1
ATOM 743 C C . SER A 1 91 ? 30.824 23.828 17.749 1.00 47.34 91 SER A C 1
ATOM 745 O O . SER A 1 91 ? 31.130 24.448 16.738 1.00 47.34 91 SER A O 1
ATOM 747 N N . LEU A 1 92 ? 30.308 24.402 18.841 1.00 55.28 92 LEU A N 1
ATOM 748 C CA . LEU A 1 92 ? 30.575 25.751 19.376 1.00 55.28 92 LEU A CA 1
ATOM 749 C C . LEU A 1 92 ? 29.512 26.065 20.443 1.00 55.28 92 LEU A C 1
ATOM 751 O O . LEU A 1 92 ? 28.325 25.851 20.211 1.00 55.28 92 LEU A O 1
ATOM 755 N N . ASN A 1 93 ? 29.967 26.595 21.584 1.00 54.53 93 ASN A N 1
ATOM 756 C CA . ASN A 1 93 ? 29.247 26.936 22.827 1.00 54.53 93 ASN A CA 1
ATOM 757 C C . ASN A 1 93 ? 29.257 25.853 23.927 1.00 54.53 93 ASN A C 1
ATOM 759 O O . ASN A 1 93 ? 28.237 25.255 24.260 1.00 54.53 93 ASN A O 1
ATOM 763 N N . LYS A 1 94 ? 30.425 25.675 24.559 1.00 39.81 94 LYS A N 1
ATOM 764 C CA . LYS A 1 94 ? 30.522 25.314 25.984 1.00 39.81 94 LYS A CA 1
ATOM 765 C C . LYS A 1 94 ? 30.858 26.597 26.759 1.00 39.81 94 LYS A C 1
ATOM 767 O O . LYS A 1 94 ? 31.903 27.171 26.455 1.00 39.81 94 LYS A O 1
ATOM 772 N N . PRO A 1 95 ? 30.027 27.066 27.704 1.00 49.03 95 PRO A N 1
ATOM 773 C CA . PRO A 1 95 ? 30.471 28.068 28.665 1.00 49.03 95 PRO A CA 1
ATOM 774 C C . PRO A 1 95 ? 31.407 27.413 29.695 1.00 49.03 95 PRO A C 1
ATOM 776 O O . PRO A 1 95 ? 31.087 26.346 30.223 1.00 49.03 95 PRO A O 1
ATOM 779 N N . ASN A 1 96 ? 32.553 28.055 29.939 1.00 56.19 96 ASN A N 1
ATOM 780 C CA . ASN A 1 96 ? 33.179 28.085 31.263 1.00 56.19 96 ASN A CA 1
ATOM 781 C C . ASN A 1 96 ? 32.608 29.294 32.000 1.00 56.19 96 ASN A C 1
ATOM 783 O O . ASN A 1 96 ? 32.473 30.345 31.329 1.00 56.19 96 ASN A O 1
#

pLDDT: mean 81.91, std 13.6, range [39.81, 93.94]

Radius of gyration: 21.6 Å; chains: 1; bounding box: 54×37×54 Å

InterPro domains:
  IPR002559 Transposase IS4-like domain [PF01609] (8-72)

Foldseek 3Di:
DDDLDPVVLVVLVVDCVVSVVVNVVSVVVVVVCVVPVQLVCCCCPVVVCPDDDPPPVVVVVVVVVVSSVVSVVVVVVVVVVVVVVPPDDDDDDDDD

Sequence (96 aa):
MYIFQAKKVRLLKKHLRINKQSIETEYIKASIRAKVEPPFRIIKRQFGFRKAIYRGLDKNDNKLAMLFALANVFKIDQMIRAARGGGVQTSLNKPN

Secondary structure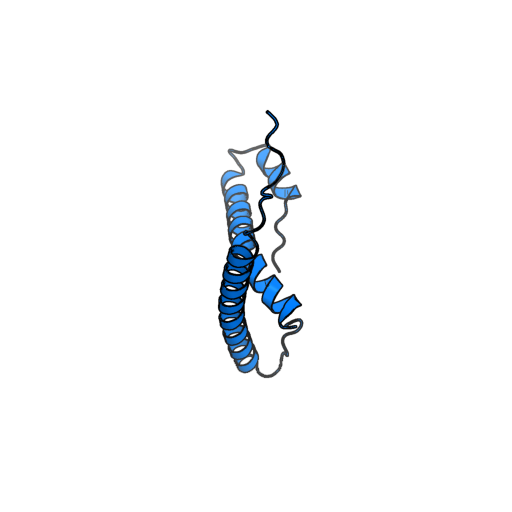 (DSSP, 8-state):
-----HHHHHHHTTSHHHHHHHHHHHHHHHHHHHHHHHHHHHHHHTS------SS-HHHHHHHHHHHHHHHHHHHHHHHHHHHHT-----------